Protein AF-A0A7S2D006-F1 (afdb_monomer)

pLDDT: mean 94.02, std 7.24, range [62.03, 98.75]

Solvent-accessible surface area (backbone atoms only — not comparable to full-atom values): 7687 Å² total; per-residue (Å²): 128,56,74,66,59,50,49,52,51,49,55,51,55,30,45,77,67,76,40,74,39,69,48,66,44,66,59,89,80,86,49,90,52,38,51,75,46,57,96,90,45,41,60,67,52,48,50,49,52,51,52,52,52,46,72,73,39,52,85,41,85,34,50,45,30,37,35,69,48,49,44,25,14,83,75,21,36,50,85,76,84,42,90,89,34,20,47,62,61,48,51,52,54,49,49,54,54,48,48,71,75,42,72,75,53,81,50,46,82,41,79,62,27,18,13,39,46,73,76,91,40,90,73,60,64,78,46,55,58,20,58,35,78,122

Foldseek 3Di:
DDPVVVVLVVLVVCLVVVAADEAEPEDDPPDRDLDLADDPGDLVNLLVVVVVVCVSCLPRPRHAEYASYPFREDQAEDPPPDPRRHQVVSLVVSCVVCCVVRVSRNHYYHQFDAQWYPPPDVVTDGDTGSHDPD

Organism: NCBI:txid3111310

Structure (mmCIF, N/CA/C/O backbone):
data_AF-A0A7S2D006-F1
#
_entry.id   AF-A0A7S2D006-F1
#
loop_
_atom_site.group_PDB
_ato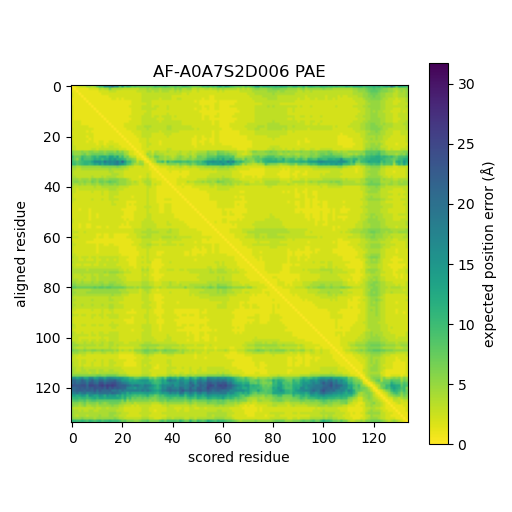m_site.id
_atom_site.type_symbol
_atom_site.label_atom_id
_atom_site.label_alt_id
_atom_site.label_comp_id
_atom_site.label_asy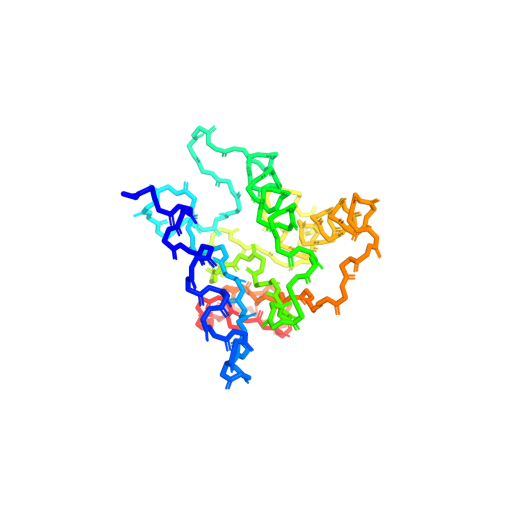m_id
_atom_site.label_entity_id
_atom_site.label_seq_id
_atom_site.pdbx_PDB_ins_code
_atom_site.Cartn_x
_atom_site.Cartn_y
_atom_site.Cartn_z
_atom_site.occupancy
_atom_site.B_iso_or_equiv
_atom_site.auth_seq_id
_atom_site.auth_comp_id
_atom_site.auth_asym_id
_atom_site.auth_atom_id
_atom_site.pdbx_PDB_model_num
ATOM 1 N N . LYS A 1 1 ? -3.595 18.467 17.467 1.00 80.38 1 LYS A N 1
ATOM 2 C CA . LYS A 1 1 ? -3.689 17.018 17.208 1.00 80.38 1 LYS A CA 1
ATOM 3 C C . LYS A 1 1 ? -2.731 16.691 16.077 1.00 80.38 1 LYS A C 1
ATOM 5 O O . LYS A 1 1 ? -2.651 17.508 15.167 1.00 80.38 1 LYS A O 1
ATOM 10 N N . THR A 1 2 ? -1.988 15.594 16.141 1.00 96.88 2 THR A N 1
ATOM 11 C CA . THR A 1 2 ? -1.189 15.109 15.003 1.00 96.88 2 THR A CA 1
ATOM 12 C C . THR A 1 2 ? -2.108 14.523 13.927 1.00 96.88 2 THR A C 1
ATOM 14 O O . THR A 1 2 ? -3.269 14.218 14.211 1.00 96.88 2 THR A O 1
ATOM 17 N N . SER A 1 3 ? -1.612 14.340 12.699 1.00 96.12 3 SER A N 1
ATOM 18 C CA . SER A 1 3 ? -2.390 13.689 11.633 1.00 96.12 3 SER A CA 1
ATOM 19 C C . SER A 1 3 ? -2.856 12.288 12.046 1.00 96.12 3 SER A C 1
ATOM 21 O O . SER A 1 3 ? -4.010 11.939 11.821 1.00 96.12 3 SER A O 1
ATOM 23 N N . PHE A 1 4 ? -2.009 11.530 12.753 1.00 96.88 4 PHE A N 1
ATOM 24 C CA . PHE A 1 4 ? -2.385 10.224 13.299 1.00 96.88 4 PHE A CA 1
ATOM 25 C C . PHE A 1 4 ? -3.479 10.311 14.365 1.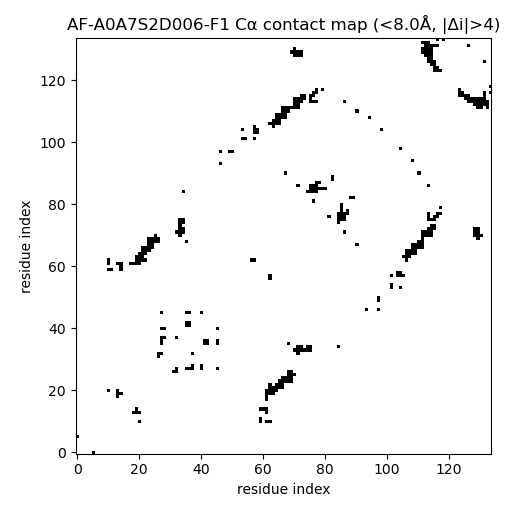00 96.88 4 PHE A C 1
ATOM 27 O O . PHE A 1 4 ? -4.421 9.531 14.323 1.00 96.88 4 PHE A O 1
ATOM 34 N N . GLU A 1 5 ? -3.420 11.279 15.284 1.00 97.94 5 GLU A N 1
ATOM 35 C CA . GLU A 1 5 ? -4.486 11.451 16.284 1.00 97.94 5 GLU A CA 1
ATOM 36 C C . GLU A 1 5 ? -5.830 11.820 15.643 1.00 97.94 5 GLU A C 1
ATOM 38 O O . GLU A 1 5 ? -6.885 11.446 16.154 1.00 97.94 5 GLU A O 1
ATOM 43 N N . ILE A 1 6 ? -5.811 12.582 14.545 1.00 98.38 6 ILE A N 1
ATOM 44 C CA . ILE A 1 6 ? -7.026 12.903 13.787 1.00 98.38 6 ILE A CA 1
ATOM 45 C C . ILE A 1 6 ? -7.560 11.643 13.101 1.00 98.38 6 ILE A C 1
ATOM 47 O O . ILE A 1 6 ? -8.759 11.380 13.190 1.00 98.38 6 ILE A O 1
ATOM 51 N N . LEU A 1 7 ? -6.685 10.850 12.477 1.00 98.06 7 LEU A N 1
ATOM 52 C CA . LEU A 1 7 ? -7.071 9.604 11.821 1.00 98.06 7 LEU A CA 1
ATOM 53 C C . LEU A 1 7 ? -7.643 8.582 12.812 1.00 98.06 7 LEU A C 1
ATOM 55 O O . LEU A 1 7 ? -8.672 7.980 12.528 1.00 98.06 7 LEU A O 1
ATOM 59 N N . ASP A 1 8 ? -7.060 8.446 14.006 1.00 98.31 8 ASP A N 1
ATOM 60 C CA . ASP A 1 8 ? -7.581 7.551 15.047 1.00 98.31 8 ASP A CA 1
ATOM 61 C C . ASP A 1 8 ? -9.008 7.932 15.464 1.00 98.31 8 ASP A C 1
ATOM 63 O O . ASP A 1 8 ? -9.881 7.071 15.597 1.00 98.31 8 ASP A O 1
ATOM 67 N N . ILE A 1 9 ? -9.262 9.234 15.649 1.00 98.38 9 ILE A N 1
ATOM 68 C CA . ILE A 1 9 ? -10.602 9.743 15.964 1.00 98.38 9 ILE A CA 1
ATOM 69 C C . ILE A 1 9 ? -11.555 9.445 14.808 1.00 98.38 9 ILE A C 1
ATOM 71 O O . ILE A 1 9 ? -12.664 8.975 15.046 1.00 98.38 9 ILE A O 1
ATOM 75 N N . PHE A 1 10 ? -11.129 9.687 13.568 1.00 98.50 10 PHE A N 1
ATOM 76 C CA . PHE A 1 10 ? -11.939 9.423 12.383 1.00 98.50 10 PHE A CA 1
ATOM 77 C C . PHE A 1 10 ? -12.329 7.942 12.281 1.00 98.50 10 PHE A C 1
ATOM 79 O O . PHE A 1 10 ? -13.517 7.631 12.192 1.00 98.50 10 PHE A O 1
ATOM 86 N N . VAL A 1 11 ? -11.359 7.028 12.405 1.00 98.50 11 VAL A N 1
ATOM 87 C CA . VAL A 1 11 ? -11.593 5.576 12.378 1.00 98.50 11 VAL A CA 1
ATOM 88 C C . VAL A 1 11 ? -12.580 5.156 13.467 1.00 98.50 11 VAL A C 1
ATOM 90 O O . VAL A 1 11 ? -13.535 4.428 13.181 1.00 98.50 11 VAL A O 1
ATOM 93 N N . ALA A 1 12 ? -12.409 5.660 14.692 1.00 98.38 12 ALA A N 1
ATOM 94 C CA . ALA A 1 12 ? -13.303 5.354 15.805 1.00 98.38 12 ALA A CA 1
ATOM 95 C C . ALA A 1 12 ? -14.727 5.905 15.596 1.00 98.38 12 ALA A C 1
ATOM 97 O O . ALA A 1 12 ? -15.709 5.218 15.886 1.00 98.38 12 ALA A O 1
ATOM 98 N N . GLU A 1 13 ? -14.872 7.132 15.089 1.00 98.62 13 GLU A N 1
ATOM 99 C CA . GLU A 1 13 ? -16.182 7.739 14.830 1.00 98.62 13 GLU A CA 1
ATOM 100 C C . GLU A 1 13 ? -16.926 7.057 13.672 1.00 98.62 13 GLU A C 1
ATOM 102 O O . GLU A 1 13 ? -18.147 6.878 13.762 1.00 98.62 13 GLU A O 1
ATOM 107 N N . CYS A 1 14 ? -16.216 6.617 12.630 1.00 98.69 14 CYS A N 1
ATOM 108 C CA . CYS A 1 14 ? -16.764 5.760 11.577 1.00 98.69 14 CYS A CA 1
ATOM 109 C C . CYS A 1 14 ? -17.227 4.413 12.145 1.00 98.69 14 CYS A C 1
ATOM 111 O O . CYS A 1 14 ? -18.349 3.983 11.870 1.00 98.69 14 CYS A O 1
ATOM 113 N N . GLY A 1 15 ? -16.430 3.806 13.030 1.00 98.44 15 GLY A N 1
ATOM 114 C CA . GLY A 1 15 ? -16.784 2.569 13.724 1.00 98.44 15 GLY A CA 1
ATOM 115 C C . GLY A 1 15 ? -18.041 2.706 14.588 1.00 98.44 15 GLY A C 1
ATOM 116 O O . GLY A 1 15 ? -18.881 1.815 14.602 1.00 98.44 15 GLY A O 1
ATOM 117 N N . LYS A 1 16 ? -18.277 3.845 15.247 1.00 98.62 16 LYS A N 1
ATOM 118 C CA . LYS A 1 16 ? -19.542 4.074 15.983 1.00 98.62 16 LYS A CA 1
ATOM 119 C C . LYS A 1 16 ? -20.775 4.150 15.073 1.00 98.62 16 LYS A C 1
ATOM 121 O O . LYS A 1 16 ? -21.894 4.014 15.558 1.00 98.62 16 LYS A O 1
ATOM 126 N N . ARG A 1 17 ? -20.578 4.400 13.775 1.00 98.69 17 ARG A N 1
ATOM 127 C CA . ARG A 1 17 ? -21.636 4.623 12.775 1.00 98.69 17 ARG A CA 1
ATOM 128 C C . ARG A 1 17 ? -21.771 3.481 11.768 1.00 98.69 17 ARG A C 1
ATOM 130 O O . ARG A 1 17 ? -22.562 3.603 10.841 1.00 98.69 17 ARG A O 1
ATOM 137 N N . GLY A 1 18 ? -21.016 2.394 11.934 1.00 98.38 18 GLY A N 1
ATOM 138 C CA . GLY A 1 18 ? -21.020 1.270 10.994 1.00 98.38 18 GLY A CA 1
ATOM 139 C C . GLY A 1 18 ? -20.442 1.618 9.617 1.00 98.38 18 GLY A C 1
ATOM 140 O O . GLY A 1 18 ? -20.813 0.992 8.629 1.00 98.38 18 GLY A O 1
ATOM 141 N N . ILE A 1 19 ? -19.569 2.628 9.537 1.00 98.75 19 ILE A N 1
ATOM 142 C CA . ILE A 1 19 ? -18.890 3.017 8.297 1.00 98.75 19 ILE A CA 1
ATOM 143 C C . ILE A 1 19 ? -17.560 2.273 8.215 1.00 98.75 19 ILE A C 1
ATOM 145 O O . ILE A 1 19 ? -16.689 2.432 9.078 1.00 98.75 19 ILE A O 1
ATOM 149 N N . PHE A 1 20 ? -17.419 1.486 7.155 1.00 98.38 20 PHE A N 1
ATOM 150 C CA . PHE A 1 20 ? -16.201 0.759 6.836 1.00 98.38 20 PHE A CA 1
ATOM 151 C C . PHE A 1 20 ? -15.153 1.668 6.186 1.00 98.38 20 PHE A C 1
ATOM 153 O O . PHE A 1 20 ? -15.486 2.613 5.472 1.00 98.38 20 PHE A O 1
ATOM 160 N N . 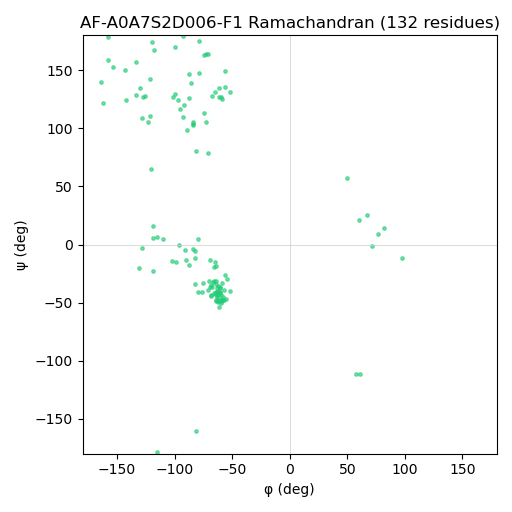ILE A 1 21 ? -13.885 1.377 6.458 1.00 98.50 21 ILE A N 1
ATOM 161 C CA . ILE A 1 21 ? -12.716 2.123 6.003 1.00 98.50 21 ILE A CA 1
ATOM 162 C C . ILE A 1 21 ? -11.764 1.163 5.301 1.00 98.50 21 ILE A C 1
ATOM 164 O O . ILE A 1 21 ? -11.362 0.141 5.860 1.00 98.50 21 ILE A O 1
ATOM 168 N N . MET A 1 22 ? -11.389 1.543 4.089 1.00 98.44 22 MET A N 1
ATOM 169 C CA . MET A 1 22 ? -10.252 1.003 3.364 1.00 98.44 22 MET A CA 1
ATOM 170 C C . MET A 1 22 ? -9.116 2.010 3.498 1.00 98.44 22 MET A C 1
ATOM 172 O O . MET A 1 22 ? -9.321 3.200 3.259 1.00 98.44 22 MET A O 1
ATOM 176 N N . LEU A 1 23 ? -7.956 1.551 3.954 1.00 98.31 23 LEU A N 1
ATOM 177 C CA . LEU A 1 23 ? -6.749 2.371 3.971 1.00 98.31 23 LEU A CA 1
ATOM 178 C C . LEU A 1 23 ? -6.071 2.250 2.615 1.00 98.31 23 LEU A C 1
ATOM 180 O O . LEU A 1 23 ? -5.989 1.142 2.102 1.00 98.31 23 LEU A O 1
ATOM 184 N N . ASP A 1 24 ? -5.568 3.356 2.089 1.00 98.00 24 ASP A N 1
ATOM 185 C CA . ASP A 1 24 ? -4.879 3.415 0.803 1.00 98.00 24 ASP A CA 1
ATOM 186 C C . ASP A 1 24 ? -3.515 4.096 0.982 1.00 98.00 24 ASP A C 1
ATOM 188 O O . ASP A 1 24 ? -3.427 5.201 1.538 1.00 98.00 24 ASP A O 1
ATOM 192 N N . GLN A 1 25 ? -2.447 3.428 0.535 1.00 95.94 25 GLN A N 1
ATOM 193 C CA . GLN A 1 25 ? -1.137 4.056 0.384 1.00 95.94 25 GLN A CA 1
ATOM 194 C C . GLN A 1 25 ? -1.094 4.833 -0.938 1.00 95.94 25 GLN A C 1
ATOM 196 O O . GLN A 1 25 ? -0.513 4.400 -1.943 1.00 95.94 25 GLN A O 1
ATOM 201 N N . HIS A 1 26 ? -1.677 6.029 -0.884 1.00 95.69 26 HIS A N 1
ATOM 202 C CA . HIS A 1 26 ? -1.873 6.865 -2.061 1.00 95.69 26 HIS A CA 1
ATOM 203 C C . HIS A 1 26 ? -0.559 7.384 -2.664 1.00 95.69 26 HIS A C 1
ATOM 205 O O . HIS A 1 26 ? -0.429 7.551 -3.877 1.00 95.69 26 HIS A O 1
ATOM 211 N N . ASP A 1 27 ? 0.443 7.621 -1.817 1.00 90.75 27 ASP A N 1
ATOM 212 C CA . ASP A 1 27 ? 1.686 8.292 -2.192 1.00 90.75 27 ASP A CA 1
ATOM 213 C C . ASP A 1 27 ? 2.825 7.951 -1.207 1.00 90.75 27 ASP A C 1
ATOM 215 O O . ASP A 1 27 ? 2.572 7.550 -0.066 1.00 90.75 27 ASP A O 1
ATOM 219 N N . ILE A 1 28 ? 4.075 8.124 -1.640 1.00 89.31 28 ILE A N 1
ATOM 220 C CA . ILE A 1 28 ? 5.299 7.974 -0.836 1.00 89.31 28 ILE A CA 1
ATOM 221 C C . ILE A 1 28 ? 6.138 9.257 -0.734 1.00 89.31 28 ILE A C 1
ATOM 223 O O . ILE A 1 28 ? 6.886 9.405 0.231 1.00 89.31 28 ILE A O 1
ATO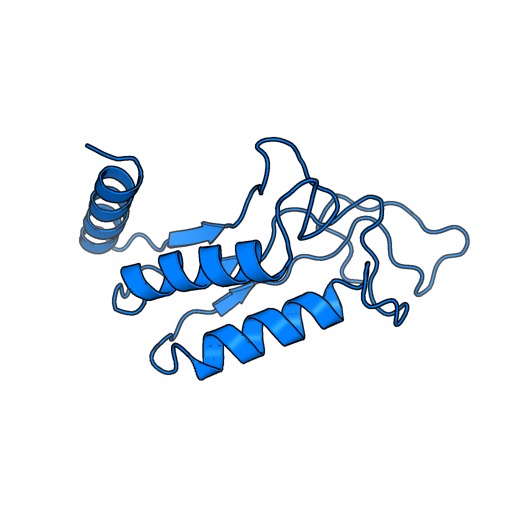M 227 N N . VAL A 1 29 ? 6.004 10.197 -1.673 1.00 85.19 29 VAL A N 1
ATOM 228 C CA . VAL A 1 29 ? 6.811 11.432 -1.748 1.00 85.19 29 VAL A CA 1
ATOM 229 C C . VAL A 1 29 ? 5.973 12.713 -1.861 1.00 85.19 29 VAL A C 1
ATOM 231 O O . VAL A 1 29 ? 6.527 13.809 -1.811 1.00 85.19 29 VAL A O 1
ATOM 234 N N . GLY A 1 30 ? 4.646 12.601 -1.943 1.00 79.31 30 GLY A N 1
ATOM 235 C CA . GLY A 1 30 ? 3.736 13.711 -2.249 1.00 79.31 30 GLY A CA 1
ATOM 236 C C . GLY A 1 30 ? 3.613 14.005 -3.750 1.00 79.31 30 GLY A C 1
ATOM 237 O O . GLY A 1 30 ? 3.110 15.069 -4.117 1.00 79.31 30 GLY A O 1
ATOM 238 N N . GLU A 1 31 ? 4.083 13.083 -4.590 1.00 76.62 31 GLU A N 1
ATOM 239 C CA . GLU A 1 31 ? 3.931 13.057 -6.041 1.00 76.62 31 GLU A CA 1
ATOM 240 C C . GLU A 1 31 ? 3.504 11.646 -6.473 1.00 76.62 31 GLU A C 1
ATOM 242 O O . GLU A 1 31 ? 3.753 10.665 -5.777 1.00 76.62 31 GLU A O 1
ATOM 247 N N . LYS A 1 32 ? 2.873 11.512 -7.644 1.00 84.31 32 LYS A N 1
ATOM 248 C CA . LYS A 1 32 ? 2.377 10.217 -8.128 1.00 84.31 32 LYS A CA 1
ATOM 249 C C . LYS A 1 32 ? 3.532 9.287 -8.532 1.00 84.31 32 LYS A C 1
ATOM 251 O O . LYS A 1 32 ? 3.817 9.141 -9.713 1.00 84.31 32 LYS A O 1
ATOM 256 N N . ALA A 1 33 ? 4.174 8.665 -7.545 1.00 92.31 33 ALA A N 1
ATOM 257 C CA . ALA A 1 33 ? 5.288 7.750 -7.746 1.00 92.31 33 ALA A CA 1
ATOM 258 C C . ALA A 1 33 ? 4.846 6.544 -8.580 1.00 92.31 33 ALA A C 1
ATOM 260 O O . ALA A 1 33 ? 3.885 5.858 -8.218 1.00 92.31 33 ALA A O 1
ATOM 261 N N . GLU A 1 34 ? 5.572 6.271 -9.661 1.00 95.06 34 GLU A N 1
ATOM 262 C CA . GLU A 1 34 ? 5.311 5.151 -10.575 1.00 95.06 34 GLU A CA 1
ATOM 263 C C . GLU A 1 34 ? 5.488 3.782 -9.898 1.00 95.06 34 GLU A C 1
ATOM 265 O O . GLU A 1 34 ? 4.808 2.818 -10.247 1.00 95.06 34 GLU A O 1
ATOM 270 N N . LEU A 1 35 ? 6.397 3.712 -8.919 1.00 96.38 35 LEU A N 1
ATOM 271 C CA . LEU A 1 35 ? 6.792 2.501 -8.202 1.00 96.38 35 LEU A CA 1
ATOM 272 C C . LEU A 1 35 ? 6.500 2.616 -6.692 1.00 96.38 35 LEU A C 1
ATOM 274 O O . LEU A 1 35 ? 6.097 3.657 -6.166 1.00 96.38 35 LEU A O 1
ATOM 278 N N . TRP A 1 36 ? 6.718 1.524 -5.957 1.00 96.56 36 TRP A N 1
ATOM 279 C CA . TRP A 1 36 ? 6.558 1.462 -4.496 1.00 96.56 36 TRP A CA 1
ATOM 280 C C . TRP A 1 36 ? 7.744 2.046 -3.709 1.00 96.56 36 TRP A C 1
ATOM 282 O O . TRP A 1 36 ? 7.786 1.950 -2.479 1.00 96.56 36 TRP A O 1
ATOM 292 N N . TYR A 1 37 ? 8.715 2.622 -4.412 1.00 95.62 37 TYR A N 1
ATOM 293 C CA . TYR A 1 37 ? 9.892 3.297 -3.885 1.00 95.62 37 TYR A CA 1
ATOM 294 C C . TYR A 1 37 ? 10.207 4.504 -4.773 1.00 95.62 37 TYR A C 1
ATOM 296 O O . TYR A 1 37 ? 9.944 4.478 -5.973 1.00 95.62 37 TYR A O 1
ATOM 304 N N . GLU A 1 38 ? 10.792 5.551 -4.195 1.00 93.81 38 GLU A N 1
ATOM 305 C CA . GLU A 1 38 ? 11.210 6.736 -4.943 1.00 93.81 38 GLU A CA 1
ATOM 306 C C . GLU A 1 38 ? 12.190 7.588 -4.131 1.00 93.81 38 GLU A C 1
ATOM 308 O O . GLU A 1 38 ? 12.035 7.790 -2.923 1.00 93.81 38 GLU A O 1
ATOM 313 N N . GLY A 1 39 ? 13.213 8.118 -4.807 1.00 92.25 39 GLY A N 1
ATOM 314 C CA . GLY A 1 39 ? 14.209 8.991 -4.195 1.00 92.25 39 GLY A CA 1
ATOM 315 C C . GLY A 1 39 ? 14.921 8.322 -3.018 1.00 92.25 39 GLY A C 1
ATOM 316 O O . GLY A 1 39 ? 15.719 7.405 -3.202 1.00 92.25 39 GLY A O 1
ATOM 317 N N . VAL A 1 40 ? 14.662 8.819 -1.806 1.00 94.75 40 VAL A N 1
ATOM 318 C CA . VAL A 1 40 ? 15.245 8.285 -0.562 1.00 94.75 40 VAL A CA 1
ATOM 319 C C . VAL A 1 40 ? 14.403 7.183 0.082 1.00 94.75 40 VAL A C 1
ATOM 321 O O . VAL A 1 40 ? 14.895 6.520 0.993 1.00 94.75 40 VAL A O 1
ATOM 324 N N . TYR A 1 41 ? 13.154 7.002 -0.353 1.00 95.75 41 TYR A N 1
ATOM 325 C CA . TYR A 1 41 ? 12.245 6.009 0.205 1.00 95.75 41 TYR A CA 1
ATOM 326 C C . TYR A 1 41 ? 12.434 4.676 -0.495 1.00 95.75 41 TYR A C 1
ATOM 328 O O . TYR A 1 41 ? 12.366 4.579 -1.719 1.00 95.75 41 TYR A O 1
ATOM 336 N N . THR A 1 42 ? 12.672 3.647 0.307 1.00 96.81 42 THR A N 1
ATOM 337 C CA . THR A 1 42 ? 12.920 2.281 -0.152 1.00 96.81 42 THR A CA 1
ATOM 338 C C . THR A 1 42 ? 11.665 1.416 -0.036 1.00 96.81 42 THR A C 1
ATOM 340 O O . THR A 1 42 ? 10.703 1.783 0.637 1.00 96.81 42 THR A O 1
ATOM 343 N N . GLU A 1 43 ? 11.694 0.212 -0.619 1.00 96.56 43 GLU A N 1
ATOM 344 C CA . GLU A 1 43 ? 10.647 -0.799 -0.397 1.00 96.56 43 GLU A CA 1
ATOM 345 C C . GLU A 1 43 ? 10.401 -1.057 1.099 1.00 96.56 43 GLU A C 1
ATOM 347 O O . GLU A 1 43 ? 9.255 -1.164 1.533 1.00 96.56 43 GLU A O 1
ATOM 352 N N . GLU A 1 44 ? 11.465 -1.095 1.906 1.00 97.44 44 GLU A N 1
ATOM 353 C CA . GLU A 1 44 ? 11.361 -1.308 3.352 1.00 97.44 44 GLU A CA 1
ATOM 354 C C . GLU A 1 44 ? 10.643 -0.148 4.057 1.00 97.44 44 GLU A C 1
ATOM 356 O O . GLU A 1 44 ? 9.944 -0.371 5.045 1.00 97.44 44 GLU A O 1
ATOM 361 N N . ASP A 1 45 ? 10.766 1.085 3.558 1.00 96.94 45 ASP A N 1
ATOM 362 C CA . ASP A 1 45 ? 10.033 2.223 4.115 1.00 96.94 45 ASP A CA 1
ATOM 363 C C . ASP A 1 45 ? 8.533 2.128 3.800 1.00 96.94 45 ASP A C 1
ATOM 365 O O . ASP A 1 45 ? 7.716 2.361 4.695 1.00 96.94 45 ASP A O 1
ATOM 369 N N . SER A 1 46 ? 8.165 1.686 2.592 1.00 95.94 46 SER A N 1
ATOM 370 C CA . SER A 1 46 ? 6.771 1.380 2.228 1.00 95.94 46 SER A CA 1
ATOM 371 C C . SER A 1 46 ? 6.194 0.229 3.060 1.00 95.94 46 SER A C 1
ATOM 373 O O . SER A 1 46 ? 5.089 0.341 3.592 1.00 95.94 46 SER A O 1
ATOM 375 N N . ILE A 1 47 ? 6.959 -0.850 3.275 1.00 97.50 47 ILE A N 1
ATOM 376 C CA . ILE A 1 47 ? 6.564 -1.942 4.182 1.00 97.50 47 ILE A CA 1
ATOM 377 C C . ILE A 1 47 ? 6.349 -1.394 5.598 1.00 97.50 47 ILE A C 1
ATOM 379 O O . ILE A 1 47 ? 5.312 -1.648 6.212 1.00 97.50 47 ILE A O 1
ATOM 383 N N . ARG A 1 48 ? 7.297 -0.609 6.125 1.00 97.56 48 ARG A N 1
ATOM 384 C CA . ARG A 1 48 ? 7.213 -0.043 7.478 1.00 97.56 48 ARG A CA 1
ATOM 385 C C . ARG A 1 48 ? 6.016 0.896 7.634 1.00 97.56 48 ARG A C 1
ATOM 387 O O . ARG A 1 48 ? 5.406 0.908 8.703 1.00 97.56 48 ARG A O 1
ATOM 394 N N . ALA A 1 49 ? 5.655 1.652 6.597 1.00 96.75 49 ALA A N 1
ATOM 395 C CA . ALA A 1 49 ? 4.450 2.475 6.599 1.00 96.75 49 ALA A CA 1
ATOM 396 C C . ALA A 1 49 ? 3.196 1.612 6.829 1.00 96.75 49 ALA A C 1
ATOM 398 O O . ALA A 1 49 ? 2.422 1.897 7.746 1.00 96.75 49 ALA A O 1
ATOM 399 N N . TRP A 1 50 ? 3.047 0.498 6.105 1.00 98.12 50 TRP A N 1
ATOM 400 C CA . TRP A 1 50 ? 1.954 -0.453 6.339 1.00 98.12 50 TRP A CA 1
ATOM 401 C C . TRP A 1 50 ? 1.992 -1.096 7.722 1.00 98.12 50 TRP A C 1
ATOM 403 O O . TRP A 1 50 ? 0.952 -1.227 8.367 1.00 98.12 50 TRP A O 1
ATOM 413 N N . GLU A 1 51 ? 3.174 -1.453 8.225 1.00 98.19 51 GLU A N 1
ATOM 414 C CA . GLU A 1 51 ? 3.317 -1.991 9.580 1.00 98.19 51 GLU A CA 1
ATOM 415 C C . GLU A 1 51 ? 2.837 -0.993 10.652 1.00 98.19 51 GLU A C 1
ATOM 417 O O . GLU A 1 51 ? 2.204 -1.395 11.636 1.00 98.19 51 GLU A O 1
ATOM 422 N N . VAL A 1 52 ? 3.086 0.310 10.467 1.00 97.62 52 VAL A N 1
ATOM 423 C CA . VAL A 1 52 ? 2.535 1.356 11.343 1.00 97.62 52 VAL A CA 1
ATOM 424 C C . VAL A 1 52 ? 1.010 1.353 11.266 1.00 97.62 52 VAL A C 1
ATOM 426 O O . VAL A 1 52 ? 0.357 1.313 12.308 1.00 97.62 52 VAL A O 1
ATOM 429 N N . MET A 1 53 ? 0.434 1.349 10.064 1.00 97.81 53 MET A N 1
ATOM 430 C CA . MET A 1 53 ? -1.019 1.404 9.877 1.00 97.81 53 MET A CA 1
ATOM 431 C C . MET A 1 53 ? -1.736 0.177 10.449 1.00 97.81 53 MET A C 1
ATOM 433 O O . MET A 1 53 ? -2.680 0.322 11.230 1.00 97.81 53 MET A O 1
ATOM 437 N N . LEU A 1 54 ? -1.254 -1.029 10.142 1.00 97.38 54 LEU A N 1
ATOM 438 C CA . LEU A 1 54 ? -1.807 -2.265 10.696 1.00 97.38 54 LEU A CA 1
ATOM 439 C C . LEU A 1 54 ? -1.615 -2.334 12.209 1.00 97.38 54 LEU A C 1
ATOM 441 O O . LEU A 1 54 ? -2.547 -2.685 12.924 1.00 97.38 54 LEU A O 1
ATOM 445 N N . GLY A 1 55 ? -0.458 -1.917 12.729 1.00 96.94 55 GLY A N 1
ATOM 446 C CA . GLY A 1 55 ? -0.225 -1.865 14.174 1.00 96.94 55 GLY A CA 1
ATOM 447 C C . GLY A 1 55 ? -1.226 -0.974 14.915 1.00 96.94 55 GLY A C 1
ATOM 448 O O . GLY A 1 55 ? -1.606 -1.288 16.043 1.00 96.94 55 GLY A O 1
ATOM 449 N N . ARG A 1 56 ? -1.696 0.108 14.281 1.00 96.94 56 ARG A N 1
ATOM 450 C CA . ARG A 1 56 ? -2.730 0.986 14.849 1.00 96.94 56 ARG A CA 1
ATOM 451 C C . ARG A 1 56 ? -4.128 0.384 14.776 1.00 96.94 56 ARG A C 1
ATOM 453 O O . ARG A 1 56 ? -4.896 0.541 15.723 1.00 96.94 56 ARG A O 1
ATOM 460 N N . TYR A 1 57 ? -4.469 -0.263 13.661 1.00 97.62 57 TYR A N 1
ATOM 461 C CA . TYR A 1 57 ? -5.863 -0.558 13.319 1.00 97.62 57 TYR A CA 1
ATOM 462 C C . TYR A 1 57 ? -6.210 -2.044 13.195 1.00 97.62 57 TYR A C 1
ATOM 464 O O . TYR A 1 57 ? -7.354 -2.356 12.882 1.00 97.62 57 TYR A O 1
ATOM 472 N N . VAL A 1 58 ? -5.297 -2.969 13.510 1.00 96.19 58 VAL A N 1
ATOM 473 C CA . VAL A 1 58 ? -5.553 -4.425 13.452 1.00 96.19 58 VAL A CA 1
ATOM 474 C C . VAL A 1 58 ? -6.778 -4.866 14.267 1.00 96.19 58 VAL A C 1
ATOM 476 O O . VAL A 1 58 ? -7.459 -5.811 13.889 1.00 96.19 58 VAL A O 1
ATOM 479 N N . ASN A 1 59 ? -7.102 -4.150 15.350 1.00 95.06 59 ASN A N 1
ATOM 480 C CA . ASN A 1 59 ? -8.257 -4.434 16.212 1.00 95.06 59 ASN A CA 1
ATOM 481 C C . ASN A 1 59 ? -9.507 -3.597 15.873 1.00 95.06 59 ASN A C 1
ATOM 483 O O . ASN A 1 59 ? -10.537 -3.721 16.540 1.00 95.06 59 ASN A O 1
ATOM 487 N N . SER A 1 60 ? -9.434 -2.719 14.871 1.00 96.75 60 SER A N 1
ATOM 488 C CA . SER A 1 60 ? -10.557 -1.886 14.444 1.00 96.75 60 SER A CA 1
ATOM 489 C C . SER A 1 60 ? -11.435 -2.666 13.474 1.00 96.75 60 SER A C 1
ATOM 491 O O . SER A 1 60 ? -11.108 -2.792 12.300 1.00 96.75 60 SER A O 1
ATOM 493 N N . TYR A 1 61 ? -12.587 -3.147 13.948 1.00 96.50 61 TYR A N 1
ATOM 494 C CA . TYR A 1 61 ? -13.494 -3.986 13.151 1.00 96.50 61 TYR A CA 1
ATOM 495 C C . TYR A 1 61 ? -13.953 -3.341 11.828 1.00 96.50 61 TYR A C 1
ATOM 497 O O . TYR A 1 61 ? -14.336 -4.040 10.894 1.00 96.50 61 TYR A O 1
ATOM 505 N N . ASN A 1 62 ? -13.970 -2.006 11.771 1.00 98.19 62 ASN A N 1
ATOM 506 C CA . ASN A 1 62 ? -14.427 -1.246 10.618 1.00 98.19 62 ASN A CA 1
ATOM 507 C C . ASN A 1 62 ? -13.306 -0.915 9.624 1.00 98.19 62 ASN A C 1
ATOM 509 O O . ASN A 1 62 ? -13.611 -0.368 8.570 1.00 98.19 62 ASN A O 1
ATOM 513 N N . VAL A 1 63 ? -12.042 -1.237 9.914 1.00 98.31 63 VAL A N 1
ATOM 514 C CA . VAL A 1 63 ? -10.958 -1.155 8.927 1.00 98.31 63 VAL A CA 1
ATOM 515 C C . VAL A 1 63 ? -10.888 -2.502 8.212 1.00 98.31 63 VAL A C 1
ATOM 517 O O . VAL A 1 63 ? -10.372 -3.476 8.752 1.00 98.31 63 VAL A O 1
ATOM 520 N N . PHE A 1 64 ? -11.492 -2.576 7.026 1.00 97.88 64 PHE A N 1
ATOM 521 C CA . PHE A 1 64 ? -11.785 -3.852 6.363 1.00 97.88 64 PHE A CA 1
ATOM 522 C C . PHE A 1 64 ? -10.814 -4.206 5.239 1.00 97.88 64 PHE A C 1
ATOM 524 O O . PHE A 1 64 ? -10.832 -5.344 4.776 1.00 97.88 64 PHE A O 1
ATOM 531 N N . ALA A 1 65 ? -10.002 -3.256 4.776 1.00 98.19 65 ALA A N 1
ATOM 532 C CA . ALA A 1 65 ? -9.112 -3.456 3.643 1.00 98.19 65 ALA A CA 1
ATOM 533 C C . ALA A 1 65 ? -7.885 -2.536 3.692 1.00 98.19 65 ALA A C 1
ATOM 535 O O . ALA A 1 65 ? -7.938 -1.436 4.254 1.00 98.19 65 ALA A O 1
ATOM 536 N N . ALA A 1 66 ? -6.805 -3.012 3.080 1.00 98.44 66 ALA A N 1
ATOM 537 C CA . ALA A 1 66 ? -5.588 -2.272 2.785 1.00 98.44 66 ALA A CA 1
ATOM 538 C C . ALA A 1 66 ? -5.359 -2.308 1.269 1.00 98.44 66 ALA A C 1
ATOM 540 O O . ALA A 1 66 ? -5.076 -3.373 0.720 1.00 98.44 66 ALA A O 1
ATOM 541 N N . ASP A 1 67 ? -5.528 -1.159 0.626 1.00 98.50 67 ASP A N 1
ATOM 542 C CA . ASP A 1 67 ? -5.196 -0.906 -0.770 1.00 98.50 67 ASP A CA 1
ATOM 543 C C . ASP A 1 67 ? -3.718 -0.542 -0.866 1.00 98.50 67 ASP A C 1
ATOM 545 O O . ASP A 1 67 ? -3.288 0.518 -0.406 1.00 98.50 67 ASP A O 1
ATOM 549 N N . LEU A 1 68 ? -2.925 -1.518 -1.308 1.00 97.81 68 LEU A N 1
ATOM 550 C CA . LEU A 1 68 ? -1.507 -1.613 -0.975 1.00 97.81 68 LEU A CA 1
ATOM 551 C C . LEU A 1 68 ? -0.652 -0.532 -1.632 1.00 97.81 68 LEU A C 1
ATOM 553 O O . LEU A 1 68 ? 0.364 -0.137 -1.054 1.00 97.81 68 LEU A O 1
ATOM 557 N N . ARG A 1 69 ? -1.046 -0.073 -2.821 1.00 96.62 69 ARG A N 1
ATOM 558 C CA . ARG A 1 69 ? -0.398 1.026 -3.529 1.00 96.62 69 ARG A CA 1
ATOM 559 C C . ARG A 1 69 ? -1.337 1.573 -4.600 1.00 96.62 69 ARG A C 1
ATOM 561 O O . ARG A 1 69 ? -1.662 0.855 -5.537 1.00 96.62 69 ARG A O 1
ATOM 568 N N . ASN A 1 70 ? -1.642 2.863 -4.499 1.00 97.25 70 ASN A N 1
ATOM 569 C CA . ASN A 1 70 ? -2.464 3.556 -5.481 1.00 97.25 70 ASN A CA 1
ATOM 570 C C . ASN A 1 70 ? -1.814 3.642 -6.867 1.00 97.25 70 ASN A C 1
ATOM 572 O O . ASN A 1 70 ? -0.687 4.137 -6.991 1.00 97.25 70 ASN A O 1
ATOM 576 N N . GLU A 1 71 ? -2.582 3.276 -7.892 1.00 96.62 71 GLU A N 1
ATOM 577 C CA . GLU A 1 71 ? -2.327 3.555 -9.305 1.00 96.62 71 GLU A CA 1
ATOM 578 C C . GLU A 1 71 ? -0.901 3.211 -9.805 1.00 96.62 71 GLU A C 1
ATOM 580 O O . GLU A 1 71 ? -0.237 4.104 -10.331 1.00 96.62 71 GLU A O 1
ATOM 585 N N . PRO A 1 72 ? -0.370 1.974 -9.712 1.00 96.31 72 PRO A N 1
ATOM 586 C CA . PRO A 1 72 ? 0.886 1.626 -10.388 1.00 96.31 72 PRO A CA 1
ATOM 587 C C . PRO A 1 72 ? 0.858 1.990 -11.883 1.00 96.31 72 PRO A C 1
ATOM 589 O O . PRO A 1 72 ? -0.106 1.690 -12.598 1.00 96.31 72 PRO A O 1
ATOM 592 N N . HIS A 1 73 ? 1.900 2.665 -12.374 1.00 95.56 73 HIS A N 1
ATOM 593 C CA . HIS A 1 73 ? 1.938 3.210 -13.736 1.00 95.56 73 HIS A CA 1
ATOM 594 C C . HIS A 1 73 ? 3.363 3.445 -14.244 1.00 95.56 73 HIS A C 1
ATOM 596 O O . HIS A 1 73 ? 4.326 3.187 -13.529 1.00 95.56 73 HIS A O 1
ATOM 602 N N . GLY A 1 74 ? 3.499 3.916 -15.489 1.00 94.62 74 GLY A N 1
ATOM 603 C CA . GLY A 1 74 ? 4.794 4.247 -16.081 1.00 94.62 74 GLY A CA 1
ATOM 604 C C . GLY A 1 74 ? 5.714 3.031 -16.147 1.00 94.62 74 GLY A C 1
ATOM 605 O O . GLY A 1 74 ? 5.450 2.101 -16.906 1.00 94.62 74 GLY A O 1
ATOM 606 N N . LEU A 1 75 ? 6.781 3.052 -15.349 1.00 94.56 75 LEU A N 1
ATOM 607 C CA . LEU A 1 75 ? 7.754 1.971 -15.201 1.00 94.56 75 LEU A CA 1
ATOM 608 C C . LEU A 1 75 ? 7.207 0.720 -14.496 1.00 94.56 75 LEU A C 1
ATOM 610 O O . LEU A 1 75 ? 7.883 -0.305 -14.518 1.00 94.56 75 LEU A O 1
ATOM 614 N N . ALA A 1 76 ? 6.036 0.787 -13.857 1.00 95.06 76 ALA A N 1
ATOM 615 C CA . ALA A 1 76 ? 5.399 -0.373 -13.241 1.00 95.06 76 ALA A CA 1
ATOM 616 C C . ALA A 1 76 ? 5.117 -1.474 -14.274 1.00 95.06 76 ALA A C 1
ATOM 618 O O . ALA A 1 76 ? 4.431 -1.238 -15.271 1.00 95.06 76 ALA A O 1
ATOM 619 N N . SER A 1 77 ? 5.590 -2.686 -13.987 1.00 94.06 77 SER A N 1
ATOM 620 C CA . SER A 1 77 ? 5.354 -3.882 -14.795 1.00 94.06 77 SER A CA 1
ATOM 621 C C . SE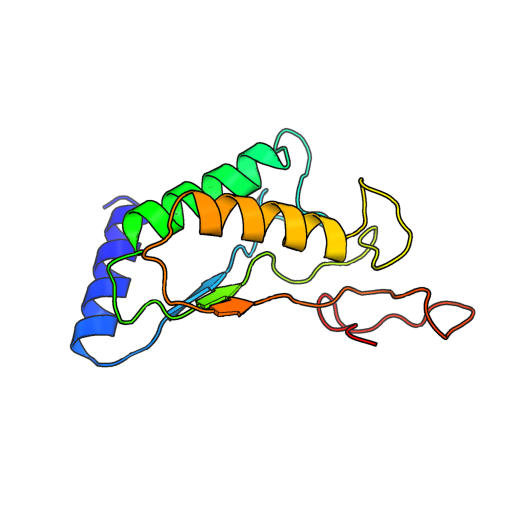R A 1 77 ? 4.597 -4.947 -14.006 1.00 94.06 77 SER A C 1
ATOM 623 O O . SER A 1 77 ? 4.441 -4.873 -12.782 1.00 94.06 77 SER A O 1
ATOM 625 N N . TRP A 1 78 ? 4.116 -5.956 -14.725 1.00 93.50 78 TRP A N 1
ATOM 626 C CA . TRP A 1 78 ? 3.471 -7.127 -14.154 1.00 93.50 78 TRP A CA 1
ATOM 627 C C . TRP A 1 78 ? 3.875 -8.356 -14.967 1.00 93.50 78 TRP A C 1
ATOM 629 O O . TRP A 1 78 ? 3.700 -8.376 -16.181 1.00 93.50 78 TRP A O 1
ATOM 639 N N . GLY A 1 79 ? 4.429 -9.377 -14.310 1.00 91.12 79 GLY A N 1
ATOM 640 C CA . GLY A 1 79 ? 4.786 -10.640 -14.969 1.00 91.12 79 GLY A CA 1
ATOM 641 C C . GLY A 1 79 ? 6.063 -10.616 -15.824 1.00 91.12 79 GLY A C 1
ATOM 642 O O . GLY A 1 79 ? 6.364 -11.609 -16.484 1.00 91.12 79 GLY A O 1
ATOM 643 N N . GLU A 1 80 ? 6.867 -9.547 -15.792 1.00 90.50 80 GLU A N 1
ATOM 644 C CA . GLU A 1 80 ? 8.116 -9.463 -16.571 1.00 90.50 80 GLU A CA 1
ATOM 645 C C . GLU A 1 80 ? 9.314 -10.153 -15.895 1.00 90.50 80 GLU A C 1
ATOM 647 O O . GLU A 1 80 ? 10.399 -10.266 -16.467 1.00 90.50 80 GLU A O 1
ATOM 652 N N . SER A 1 81 ? 9.129 -10.637 -14.668 1.00 89.94 81 SER A N 1
ATOM 653 C CA . SER A 1 81 ? 10.162 -11.170 -13.776 1.00 89.94 81 SER A CA 1
ATOM 654 C C . SER A 1 81 ? 11.265 -10.164 -13.411 1.00 89.94 81 SER A C 1
ATOM 656 O O . SER A 1 81 ? 12.355 -10.567 -12.993 1.00 89.94 81 SER A O 1
ATOM 658 N N . ASN A 1 82 ? 11.008 -8.856 -13.538 1.00 93.62 82 ASN A N 1
ATOM 659 C CA . ASN A 1 82 ? 11.947 -7.814 -13.123 1.00 93.62 82 ASN A CA 1
ATOM 660 C C . ASN A 1 82 ? 11.658 -7.376 -11.675 1.00 93.62 82 ASN A C 1
ATOM 662 O O . ASN A 1 82 ? 10.679 -6.671 -11.433 1.00 93.62 82 ASN A O 1
ATOM 666 N N . PRO A 1 83 ? 12.521 -7.699 -10.694 1.00 94.06 83 PRO A N 1
ATOM 667 C CA . PRO A 1 83 ? 12.243 -7.429 -9.282 1.00 94.06 83 PRO A CA 1
ATOM 668 C C . PRO A 1 83 ? 12.149 -5.938 -8.928 1.00 94.06 83 PRO A C 1
ATOM 670 O O . PRO A 1 83 ? 11.681 -5.617 -7.836 1.00 94.06 83 PRO A O 1
ATOM 673 N N . LEU A 1 84 ? 12.615 -5.045 -9.809 1.00 96.06 84 LEU A N 1
ATOM 674 C CA . LEU A 1 84 ? 12.580 -3.597 -9.601 1.00 96.06 84 LEU A CA 1
ATOM 675 C C . LEU A 1 84 ? 11.276 -2.947 -10.073 1.00 96.06 84 LEU A C 1
ATOM 677 O O . LEU A 1 84 ? 10.997 -1.825 -9.673 1.00 96.06 84 LEU A O 1
ATOM 681 N N . THR A 1 85 ? 10.493 -3.619 -10.916 1.00 96.06 85 THR A N 1
ATOM 682 C CA . THR A 1 85 ? 9.302 -3.025 -11.546 1.00 96.06 85 THR A CA 1
ATOM 683 C C . THR A 1 85 ? 8.055 -3.896 -11.425 1.00 96.06 85 THR A C 1
ATOM 685 O O . THR A 1 85 ? 6.952 -3.363 -11.500 1.00 96.06 85 THR A O 1
ATOM 688 N N . ASP A 1 86 ? 8.208 -5.202 -11.173 1.00 95.38 86 ASP A N 1
ATOM 689 C CA . ASP A 1 86 ? 7.092 -6.146 -11.084 1.00 95.38 86 ASP A CA 1
ATOM 690 C C . ASP A 1 86 ? 6.277 -5.984 -9.805 1.00 95.38 86 ASP A C 1
ATOM 692 O O . ASP A 1 86 ? 6.645 -6.448 -8.713 1.00 95.38 86 ASP A O 1
ATOM 696 N N . TYR A 1 87 ? 5.101 -5.393 -9.977 1.00 96.31 87 TYR A N 1
ATOM 697 C CA . TYR A 1 87 ? 4.155 -5.162 -8.902 1.00 96.31 87 TYR A CA 1
ATOM 698 C C . TYR A 1 87 ? 3.547 -6.450 -8.350 1.00 96.31 87 TYR A C 1
ATOM 700 O O . TYR A 1 87 ? 3.375 -6.554 -7.137 1.00 96.31 87 TYR A O 1
ATOM 708 N N . ASN A 1 88 ? 3.308 -7.469 -9.183 1.00 95.56 88 ASN A N 1
ATOM 709 C CA . ASN A 1 88 ? 2.820 -8.773 -8.723 1.00 95.56 88 ASN A CA 1
ATOM 710 C C . ASN A 1 88 ? 3.740 -9.369 -7.646 1.00 95.56 88 ASN A C 1
ATOM 712 O O . ASN A 1 88 ? 3.281 -9.769 -6.576 1.00 95.56 88 ASN A O 1
ATOM 716 N N . HIS A 1 89 ? 5.054 -9.341 -7.878 1.00 96.25 89 HIS A N 1
ATOM 717 C CA . HIS A 1 89 ? 6.022 -9.847 -6.912 1.00 96.25 89 HIS A CA 1
ATOM 718 C C . HIS A 1 89 ? 6.221 -8.911 -5.719 1.00 96.25 89 HIS A C 1
ATOM 720 O O . HIS A 1 89 ? 6.484 -9.390 -4.614 1.00 96.25 89 HIS A O 1
ATOM 726 N N . TYR A 1 90 ? 6.120 -7.592 -5.900 1.00 97.69 90 TYR A N 1
ATOM 727 C CA . TYR A 1 90 ? 6.131 -6.656 -4.773 1.00 97.69 90 TYR A CA 1
ATOM 728 C C . TYR A 1 90 ? 4.949 -6.899 -3.824 1.00 97.69 90 TYR A C 1
ATOM 730 O O . TYR A 1 90 ? 5.160 -7.065 -2.619 1.00 97.69 90 TYR 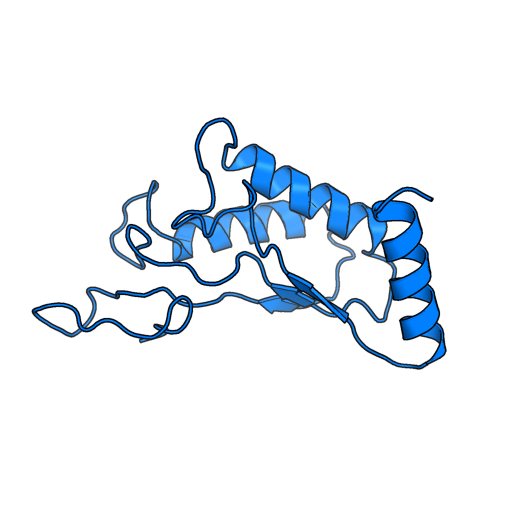A O 1
ATOM 738 N N . TYR A 1 91 ? 3.728 -7.008 -4.354 1.00 98.25 91 TYR A N 1
ATOM 739 C CA . TYR A 1 91 ? 2.536 -7.283 -3.557 1.00 98.25 91 TYR A CA 1
ATOM 740 C C . TYR A 1 91 ? 2.640 -8.617 -2.817 1.00 98.25 91 TYR A C 1
ATOM 742 O O . TYR A 1 91 ? 2.337 -8.670 -1.626 1.00 98.25 91 TYR A O 1
ATOM 750 N N . GLU A 1 92 ? 3.148 -9.675 -3.457 1.00 98.00 92 GLU A N 1
ATOM 751 C CA . GLU A 1 92 ? 3.417 -10.953 -2.786 1.00 98.00 92 GLU A CA 1
ATOM 752 C C . GLU A 1 92 ? 4.367 -10.793 -1.590 1.00 98.00 92 GLU A C 1
ATOM 754 O O . GLU A 1 92 ? 4.090 -11.306 -0.501 1.00 98.00 92 GLU A O 1
ATOM 759 N N . ARG A 1 93 ? 5.486 -10.072 -1.759 1.00 98.06 93 ARG A N 1
ATOM 760 C CA . ARG A 1 93 ? 6.447 -9.825 -0.669 1.00 98.06 93 ARG A CA 1
ATOM 761 C C . ARG A 1 93 ? 5.807 -9.037 0.470 1.00 98.06 93 ARG A C 1
ATOM 763 O O . ARG A 1 93 ? 5.934 -9.438 1.631 1.00 98.06 93 ARG A O 1
ATOM 770 N N . LEU A 1 94 ? 5.102 -7.956 0.139 1.00 98.38 94 LEU A N 1
ATOM 771 C CA . LEU A 1 94 ? 4.432 -7.089 1.102 1.00 98.38 94 LEU A CA 1
ATOM 772 C C . LEU A 1 94 ? 3.367 -7.858 1.892 1.00 98.38 94 LEU A C 1
ATOM 774 O O . LEU A 1 94 ? 3.428 -7.900 3.120 1.00 98.38 94 LEU A O 1
ATOM 778 N N . ILE A 1 95 ? 2.439 -8.530 1.208 1.00 98.44 95 ILE A N 1
ATOM 779 C CA . ILE A 1 95 ? 1.352 -9.289 1.839 1.00 98.44 95 ILE A CA 1
ATOM 780 C C . ILE A 1 95 ? 1.916 -10.388 2.740 1.00 98.44 95 ILE A C 1
ATOM 782 O O . ILE A 1 95 ? 1.501 -10.497 3.893 1.00 98.44 95 ILE A O 1
ATOM 786 N N . ASN A 1 96 ? 2.897 -11.167 2.269 1.00 98.25 96 ASN A N 1
ATOM 787 C CA . ASN A 1 96 ? 3.504 -12.229 3.075 1.00 98.25 96 ASN A CA 1
ATOM 788 C C . ASN A 1 96 ? 4.168 -11.677 4.345 1.00 98.25 96 ASN A C 1
ATOM 790 O O . ASN A 1 96 ? 4.021 -12.252 5.428 1.00 98.25 96 ASN A O 1
ATOM 794 N N . ARG A 1 97 ? 4.865 -10.540 4.239 1.00 98.12 97 ARG A N 1
ATOM 795 C CA . ARG A 1 97 ? 5.493 -9.861 5.380 1.00 98.12 97 ARG A CA 1
ATOM 796 C C . ARG A 1 97 ? 4.455 -9.371 6.389 1.00 98.12 97 ARG A C 1
ATOM 798 O O . ARG A 1 97 ? 4.604 -9.632 7.586 1.00 98.12 97 ARG A O 1
ATOM 805 N N . LEU A 1 98 ? 3.413 -8.685 5.921 1.00 98.19 98 LEU A N 1
ATOM 806 C CA . LEU A 1 98 ? 2.370 -8.125 6.780 1.00 98.19 98 LEU A CA 1
ATOM 807 C C . LEU A 1 98 ? 1.525 -9.227 7.429 1.00 98.19 98 LEU A C 1
ATOM 809 O O . LEU A 1 98 ? 1.304 -9.179 8.636 1.00 98.19 98 LEU A O 1
ATOM 813 N N . ALA A 1 99 ? 1.127 -10.256 6.677 1.00 97.44 99 ALA A N 1
ATOM 814 C CA . ALA A 1 99 ? 0.349 -11.381 7.194 1.00 97.44 99 ALA A CA 1
ATOM 815 C C . ALA A 1 99 ? 1.115 -12.183 8.260 1.00 97.44 99 ALA A C 1
ATOM 817 O O . ALA A 1 99 ? 0.528 -12.595 9.260 1.00 97.44 99 ALA A O 1
ATOM 818 N N . ALA A 1 100 ? 2.431 -12.365 8.094 1.00 97.94 100 ALA A N 1
ATOM 819 C CA . ALA A 1 100 ? 3.263 -13.026 9.098 1.00 97.94 100 ALA A CA 1
ATOM 820 C C . ALA A 1 100 ? 3.402 -12.198 10.389 1.00 97.94 100 ALA A C 1
ATOM 822 O O . ALA A 1 100 ? 3.442 -12.763 11.482 1.00 97.94 100 ALA A O 1
ATOM 823 N N . LYS A 1 101 ? 3.483 -10.866 10.274 1.00 97.94 101 LYS A N 1
ATOM 824 C CA . LYS A 1 101 ? 3.662 -9.961 11.421 1.00 97.94 101 LYS A CA 1
ATOM 825 C C . LYS A 1 101 ? 2.355 -9.641 12.152 1.00 97.94 101 LYS A C 1
ATOM 827 O O . LYS A 1 101 ? 2.372 -9.487 13.371 1.00 97.94 101 LYS A O 1
ATOM 832 N N . TYR A 1 102 ? 1.243 -9.562 11.426 1.00 97.06 102 TYR A N 1
ATOM 833 C CA . TYR A 1 102 ? -0.088 -9.232 11.941 1.00 97.06 102 TYR A CA 1
ATOM 834 C C . TYR A 1 102 ? -1.080 -10.374 11.658 1.00 97.06 102 TYR A C 1
ATOM 836 O O . TYR A 1 102 ? -2.043 -10.175 10.918 1.00 97.06 102 TYR A O 1
ATOM 844 N N . PRO A 1 103 ? -0.901 -11.570 12.254 1.00 96.25 103 PRO A N 1
ATOM 845 C CA . PRO A 1 103 ? -1.755 -12.739 11.984 1.00 96.25 103 PRO A CA 1
ATOM 846 C C . PRO A 1 103 ? -3.227 -12.545 12.402 1.00 96.25 103 PRO A C 1
ATOM 848 O O . PRO A 1 103 ? -4.130 -13.259 11.946 1.00 96.25 103 PRO A O 1
ATOM 851 N N . ASP A 1 104 ? -3.489 -11.563 13.266 1.00 94.69 104 ASP A N 1
ATOM 852 C CA . ASP A 1 104 ? -4.834 -11.195 13.706 1.00 94.69 104 ASP A CA 1
ATOM 853 C C . ASP A 1 104 ? -5.564 -10.277 12.723 1.00 94.69 104 ASP A C 1
ATOM 855 O O . ASP A 1 104 ? -6.780 -10.140 12.834 1.00 94.69 104 ASP A O 1
ATOM 859 N N . TRP A 1 105 ? -4.875 -9.709 11.727 1.00 95.44 105 TRP A N 1
ATOM 860 C CA . TRP A 1 105 ? -5.520 -8.943 10.665 1.00 95.44 105 TRP A CA 1
ATOM 861 C C . TRP A 1 105 ? -6.531 -9.816 9.913 1.00 95.44 105 TRP A C 1
ATOM 863 O O . TRP A 1 105 ? -6.199 -10.902 9.433 1.00 95.44 105 TRP A O 1
ATOM 873 N N . LYS A 1 106 ? -7.782 -9.346 9.832 1.00 91.94 106 LYS A N 1
ATOM 874 C CA . LYS A 1 106 ? -8.895 -10.026 9.140 1.00 91.94 106 LYS A CA 1
ATOM 875 C C . LYS A 1 106 ? -9.423 -9.252 7.932 1.00 91.94 106 LYS A C 1
ATOM 877 O O . LYS A 1 106 ? -10.444 -9.641 7.373 1.00 91.94 106 LYS A O 1
ATOM 882 N N . GLY A 1 107 ? -8.768 -8.153 7.567 1.00 95.44 107 GLY A N 1
ATOM 883 C CA . GLY A 1 107 ? -9.144 -7.369 6.399 1.00 95.44 107 GLY A CA 1
ATOM 884 C C . GLY A 1 107 ? -8.648 -7.983 5.090 1.00 95.44 107 GLY A C 1
ATOM 885 O O . GLY A 1 107 ? -7.920 -8.976 5.069 1.00 95.44 107 GLY A O 1
ATOM 886 N N . LEU A 1 108 ? -9.055 -7.363 3.990 1.00 98.19 108 LEU A N 1
ATOM 887 C CA . LEU A 1 108 ? -8.664 -7.719 2.633 1.00 98.19 108 LEU A CA 1
ATOM 888 C C . LEU A 1 108 ? -7.366 -7.008 2.235 1.00 98.19 108 LEU A C 1
ATOM 890 O O . LEU A 1 108 ? -7.121 -5.870 2.635 1.00 98.19 108 LEU A O 1
ATOM 894 N N . TRP A 1 109 ? -6.565 -7.678 1.414 1.00 98.25 109 TRP A N 1
ATOM 895 C CA . TRP A 1 109 ? -5.462 -7.062 0.682 1.00 98.25 109 TRP A CA 1
ATOM 896 C C . TRP A 1 109 ? -5.975 -6.711 -0.705 1.00 98.25 109 TRP A C 1
ATOM 898 O O . TRP A 1 109 ? -6.402 -7.604 -1.439 1.00 98.25 109 TRP A O 1
ATOM 908 N N . LEU A 1 110 ? -5.995 -5.426 -1.028 1.00 98.19 110 LEU A N 1
ATOM 909 C CA . LEU A 1 110 ? -6.422 -4.937 -2.327 1.00 98.19 110 LEU A CA 1
ATOM 910 C C . LEU A 1 110 ? -5.180 -4.648 -3.158 1.00 98.19 110 LEU A C 1
ATOM 912 O O . LEU A 1 110 ? -4.218 -4.037 -2.692 1.00 98.19 110 LEU A O 1
ATOM 916 N N . VAL A 1 111 ? -5.207 -5.203 -4.360 1.00 98.06 111 VAL A N 1
ATOM 917 C CA . VAL A 1 111 ? -4.112 -5.205 -5.315 1.00 98.06 111 VAL A CA 1
ATOM 918 C C . VAL A 1 111 ? -4.658 -4.569 -6.581 1.00 98.06 111 VAL A C 1
ATOM 920 O O . VAL A 1 111 ? -5.480 -5.172 -7.273 1.00 98.06 111 VAL A O 1
ATOM 923 N N . GLU A 1 112 ? -4.248 -3.331 -6.832 1.00 97.81 112 GLU A N 1
ATOM 924 C CA . GLU A 1 112 ? -4.498 -2.656 -8.101 1.00 97.81 112 GLU A CA 1
ATOM 925 C C . GLU A 1 112 ? -3.655 -3.261 -9.230 1.00 97.81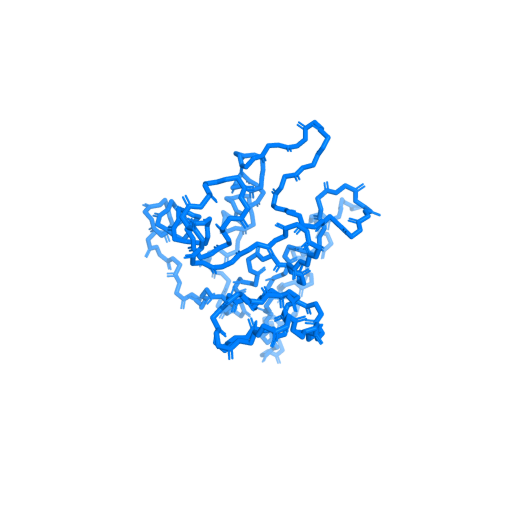 112 GLU A C 1
ATOM 927 O O . GLU A 1 112 ? -2.682 -3.983 -8.992 1.00 97.81 112 GLU A O 1
ATOM 932 N N . GLY A 1 113 ? -4.043 -2.948 -10.464 1.00 95.69 113 GLY A N 1
ATOM 933 C CA . GLY A 1 113 ? -3.308 -3.288 -11.674 1.00 95.69 113 GLY A CA 1
ATOM 934 C C . GLY A 1 113 ? -2.158 -2.325 -11.967 1.00 95.69 113 GLY A C 1
ATOM 935 O O . GLY A 1 113 ? -1.701 -1.582 -11.103 1.00 95.69 113 GLY A O 1
ATOM 936 N N . THR A 1 114 ? -1.697 -2.312 -13.213 1.00 95.25 114 THR A N 1
ATOM 937 C CA . THR A 1 114 ? -0.679 -1.371 -13.718 1.00 95.25 114 THR A CA 1
ATOM 938 C C . THR A 1 114 ? -1.259 -0.456 -14.800 1.00 95.25 114 THR A C 1
ATOM 940 O O . THR A 1 114 ? -2.445 -0.519 -15.118 1.00 95.25 114 THR A O 1
ATOM 943 N N . GLN A 1 115 ? -0.451 0.432 -15.388 1.00 94.88 115 GLN A N 1
ATOM 944 C CA . GLN A 1 115 ? -0.835 1.154 -16.610 1.00 94.88 115 GLN A CA 1
ATOM 945 C C . GLN A 1 115 ? -0.656 0.280 -17.860 1.00 94.88 115 GLN A C 1
ATOM 947 O O . GLN A 1 115 ? -1.491 0.306 -18.767 1.00 94.88 115 GLN A O 1
ATOM 952 N N . TYR A 1 116 ? 0.438 -0.479 -17.908 1.00 90.50 116 TYR A N 1
ATOM 953 C CA . TYR A 1 116 ? 0.812 -1.342 -19.022 1.00 90.50 116 TYR A CA 1
ATOM 954 C C . TYR A 1 116 ? 0.952 -2.783 -18.542 1.00 90.50 116 TYR A C 1
ATOM 956 O O . TYR A 1 116 ? 1.477 -3.028 -17.457 1.00 90.50 116 TYR A O 1
ATOM 964 N N . ASN A 1 117 ? 0.528 -3.720 -19.382 1.00 79.69 117 ASN A N 1
ATOM 965 C CA . ASN A 1 117 ? 0.874 -5.127 -19.272 1.00 79.69 117 ASN A CA 1
ATOM 966 C C . ASN A 1 117 ? 1.376 -5.582 -20.653 1.00 79.69 117 ASN A C 1
ATOM 968 O O . ASN A 1 117 ? 0.780 -5.221 -21.672 1.00 79.69 117 ASN A O 1
ATOM 972 N N . ASN A 1 118 ? 2.485 -6.322 -20.683 1.00 68.62 118 ASN A N 1
ATOM 973 C CA . ASN A 1 118 ? 3.059 -6.882 -21.908 1.00 68.62 118 ASN A CA 1
ATOM 974 C C . ASN A 1 118 ? 2.404 -8.216 -22.303 1.00 68.62 118 ASN A C 1
ATOM 976 O O . ASN A 1 118 ? 2.722 -8.775 -23.355 1.00 68.62 118 ASN A O 1
ATOM 980 N N . GLU A 1 119 ? 1.486 -8.748 -21.494 1.00 66.00 119 GLU A N 1
ATOM 981 C CA . GLU A 1 119 ? 0.694 -9.910 -21.882 1.00 66.00 119 GLU A CA 1
ATOM 982 C C . GLU A 1 119 ? -0.389 -9.512 -22.904 1.00 66.00 119 GLU A C 1
ATOM 984 O O . GLU A 1 119 ? -1.334 -8.786 -22.617 1.00 66.00 119 GLU A O 1
ATOM 989 N N . GLY A 1 120 ? -0.252 -10.001 -24.142 1.00 62.03 120 GLY A N 1
ATOM 990 C CA . GLY A 1 120 ? -1.350 -10.047 -25.118 1.00 62.03 120 GLY A CA 1
ATOM 991 C C . GLY A 1 120 ? -1.438 -8.919 -26.154 1.00 62.03 120 GLY A C 1
ATOM 992 O O . GLY A 1 120 ? -2.156 -9.100 -27.140 1.00 6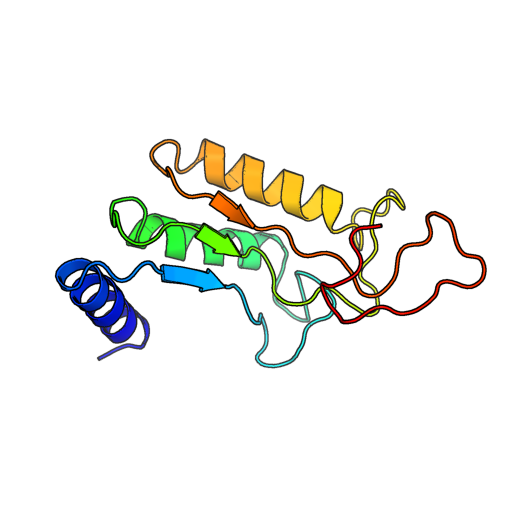2.03 120 GLY A O 1
ATOM 993 N N . TYR A 1 121 ? -0.688 -7.817 -26.019 1.00 63.59 121 TYR A N 1
ATOM 994 C CA . TYR A 1 121 ? -0.722 -6.697 -26.976 1.00 63.59 121 TYR A CA 1
ATOM 995 C C . TYR A 1 121 ? 0.671 -6.209 -27.392 1.00 63.59 121 TYR A C 1
ATOM 997 O O . TYR A 1 121 ? 1.501 -5.874 -26.556 1.00 63.59 121 TYR A O 1
ATOM 1005 N N . GLU A 1 122 ? 0.894 -6.103 -28.706 1.00 73.25 122 GLU A N 1
ATOM 1006 C CA . GLU A 1 122 ? 2.110 -5.541 -29.307 1.00 73.25 122 GLU A CA 1
ATOM 1007 C C . GLU A 1 122 ? 1.735 -4.457 -30.338 1.00 73.25 122 GLU A C 1
ATOM 1009 O O . GLU A 1 122 ? 1.211 -4.794 -31.409 1.00 73.25 122 GLU A O 1
ATOM 1014 N N . PRO A 1 123 ? 1.974 -3.156 -30.060 1.00 73.38 123 PRO A N 1
ATOM 1015 C CA . PRO A 1 123 ? 2.578 -2.601 -28.840 1.00 73.38 123 PRO A CA 1
ATOM 1016 C C . PRO A 1 123 ? 1.619 -2.624 -27.627 1.00 73.38 123 PRO A C 1
ATOM 1018 O O . PRO A 1 123 ? 0.402 -2.701 -27.829 1.00 73.38 123 PRO A O 1
ATOM 1021 N N . PRO A 1 124 ? 2.133 -2.474 -26.388 1.00 79.88 124 PRO A N 1
ATOM 1022 C CA . PRO A 1 124 ? 1.300 -2.354 -25.192 1.00 79.88 124 PRO A CA 1
ATOM 1023 C C . PRO A 1 124 ? 0.302 -1.195 -25.303 1.00 79.88 124 PRO A C 1
ATOM 1025 O O . PRO A 1 124 ? 0.655 -0.086 -25.720 1.00 79.88 124 PRO A O 1
ATOM 1028 N N . VAL A 1 125 ? -0.950 -1.439 -24.911 1.00 84.25 125 VAL A N 1
ATOM 1029 C CA . VAL A 1 125 ? -2.005 -0.415 -24.881 1.00 84.25 125 VAL A CA 1
ATOM 1030 C C . VAL A 1 125 ? -2.113 0.139 -23.457 1.00 84.25 125 VAL A C 1
ATOM 1032 O O . VAL A 1 125 ? -2.308 -0.645 -22.528 1.00 84.25 125 VAL A O 1
ATOM 1035 N N . PRO A 1 126 ? -1.998 1.465 -23.248 1.00 88.81 126 PRO A N 1
ATOM 1036 C CA . PRO A 1 126 ? -2.159 2.040 -21.919 1.00 88.81 126 PRO A CA 1
ATOM 1037 C C . PRO A 1 126 ? -3.609 1.906 -21.446 1.00 88.81 126 PRO A C 1
ATOM 1039 O O . PRO A 1 126 ? -4.530 2.368 -22.123 1.00 88.81 126 PRO A O 1
ATOM 1042 N N . GLN A 1 127 ? -3.790 1.352 -20.250 1.00 91.19 127 GLN A N 1
ATOM 1043 C CA . GLN A 1 127 ? -5.027 1.469 -19.478 1.00 91.19 127 GLN A CA 1
ATOM 1044 C C . GLN A 1 127 ? -4.936 2.665 -18.515 1.00 91.19 127 GLN A C 1
ATOM 1046 O O . GLN A 1 127 ? -3.924 3.374 -18.456 1.00 91.19 127 GLN A O 1
ATOM 1051 N N . TRP A 1 128 ? -6.004 2.911 -17.751 1.00 94.19 128 TRP A N 1
ATOM 1052 C CA . TRP A 1 128 ? -5.933 3.805 -16.591 1.00 94.19 128 TRP A CA 1
ATOM 1053 C C . TRP A 1 128 ? -4.841 3.325 -15.628 1.00 94.19 128 TRP A C 1
ATOM 1055 O O . TRP A 1 128 ? -4.560 2.130 -15.555 1.00 94.19 128 TRP A O 1
ATOM 1065 N N . TRP A 1 129 ? -4.213 4.245 -14.899 1.00 96.00 129 TRP A N 1
ATOM 1066 C CA . TRP A 1 129 ? -3.213 3.879 -13.895 1.00 96.00 129 TRP A CA 1
ATOM 1067 C C . TRP A 1 129 ? -3.870 3.014 -12.820 1.00 96.00 129 TRP A C 1
ATOM 1069 O O . TRP A 1 129 ? -5.003 3.296 -12.437 1.00 96.00 129 TRP A O 1
ATOM 1079 N N . GLY A 1 130 ? -3.219 1.922 -12.417 1.00 95.94 130 GLY A N 1
ATOM 1080 C CA . GLY A 1 130 ? -3.850 0.925 -11.543 1.00 95.94 130 GLY A CA 1
ATOM 1081 C C . GLY A 1 130 ? -4.948 0.069 -12.192 1.00 95.94 130 GLY A C 1
ATOM 1082 O O . GLY A 1 130 ? -5.524 -0.800 -11.541 1.00 95.94 130 GLY A O 1
ATOM 1083 N N . GLY A 1 131 ? -5.273 0.299 -13.467 1.00 95.06 131 GLY A N 1
ATOM 1084 C CA . GLY A 1 131 ? -6.456 -0.265 -14.116 1.00 95.06 131 GLY A CA 1
ATOM 1085 C C . GLY A 1 131 ? -6.209 -1.508 -14.968 1.00 95.06 131 GLY A C 1
ATOM 1086 O O . GLY A 1 131 ? -7.175 -2.177 -15.334 1.00 95.06 131 GLY A O 1
ATOM 1087 N N . ASN A 1 132 ? -4.957 -1.818 -15.313 1.00 93.75 132 ASN A N 1
ATOM 1088 C CA . ASN A 1 132 ? -4.629 -2.986 -16.125 1.00 93.75 132 ASN A CA 1
ATOM 1089 C C . ASN A 1 132 ? -4.520 -4.247 -15.255 1.00 93.75 132 ASN A C 1
ATOM 1091 O O . ASN A 1 132 ? -3.545 -4.413 -14.525 1.00 93.75 132 ASN A O 1
ATOM 1095 N N . LEU A 1 133 ? -5.534 -5.109 -15.338 1.00 91.56 133 LEU A N 1
ATOM 1096 C CA . LEU A 1 133 ? -5.629 -6.411 -14.659 1.00 91.56 133 LEU A CA 1
ATOM 1097 C C . LEU A 1 133 ? -5.741 -7.570 -15.666 1.00 91.56 133 LEU A C 1
ATOM 1099 O O . LEU A 1 133 ? -6.231 -8.645 -15.309 1.00 91.56 133 LEU A O 1
ATOM 1103 N N . GLU A 1 134 ? -5.408 -7.304 -16.931 1.00 81.50 134 GLU A N 1
ATOM 1104 C CA . GLU A 1 134 ? -5.443 -8.297 -18.013 1.00 81.50 134 GLU A CA 1
ATOM 1105 C C . GLU A 1 134 ? -4.289 -9.289 -17.907 1.00 81.50 134 GLU A C 1
ATOM 1107 O O . GLU A 1 134 ? -3.250 -8.906 -17.326 1.00 81.50 134 GLU A O 1
#

Nearest PDB structures (foldseek):
  4tuf-assembly1_A  TM=9.099E-01  e=1.296E-10  Xanthomonas campestris pv. campestris str. ATCC 33913
  1vrx-assembly2_B  TM=9.499E-01  e=3.556E-09  Acidothermus cellulolyticus
  1ece-assembly2_B  TM=9.273E-01  e=2.390E-09  Acidothermus cellulolyticus
  4lx4-assembly3_C  TM=7.795E-01  e=3.001E-03  Stutzerimonas stutzeri A1501
  6r2j-assembly4_D  TM=6.817E-01  e=3.001E-03  Stutzerimonas stutzeri A1501

Sequence (134 aa):
KTSFEILDIFVAECGKRGIFIMLDQHDIVGEKAELWYEGVYTEEDSIRAWEVMLGRYVNSYNVFAADLRNEPHGLASWGESNPLTDYNHYYERLINRLAAKYPDWKGLWLVEGTQYNNEGYEPPVPQWWGGNLE

InterPro domains:
  IPR001547 Glycoside hydrolase, family 5 [PF00150] (2-119)
  IPR017853 Glycoside hydrolase superfamily [SSF51445] (2-119)

Mean predicted aligned error: 3.5 Å

Secondary structure (DSSP, 8-state):
--HHHHHHHHHHHHHHTT--EEEE---SSSS--SSS-BTTB-HHHHHHHHHHHHHHHTT-TTEEEEE-SS---TT-BSSS--TTTBHHHHHHHHHHHHHHH-TT--SEEE---BS---SS-SSPPP-STT-B--

Radius of gyration: 15.96 Å; Cα contacts (8 Å, |Δi|>4): 204; chains: 1; bounding box: 37×30×46 Å